Protein AF-T4VGP4-F1 (afdb_monomer_lite)

pLDDT: mean 70.83, std 12.94, range [37.25, 87.12]

Organism: NCBI:txid1233171

Sequence (87 aa):
MLFEDSSENKELIKYVVNFFKKPLYVNMAISSILCFESSCFLILKLVHKETDDILFSAFYTTLFLIYTTWTWSSFAYEIKEKRHRLY

Foldseek 3Di:
DDDDCPVVVVVVVVVVVVVVVVCLVVCLVVLVVVLVVLVVVLVVCVVVVVPPCNVVSVVVSVVSVVVNVVSVVVVVVVVVVVVVVVD

Radius of gyration: 20.45 Å; chains: 1; bounding box: 68×16×49 Å

Secondary structure (DSSP, 8-state):
----SHHHHHHHHHHHHHHHHHHHHHHHHHHHHHHHHHHHHHHHHHHTT--TTHHHHHHHHHHHHHHHHHHHHHHHHHHHHHHHT--

Structure (mmCIF, N/CA/C/O backbone):
data_AF-T4VGP4-F1
#
_entry.id   AF-T4VGP4-F1
#
loop_
_atom_site.group_PDB
_atom_site.id
_atom_site.type_symbol
_atom_site.label_atom_id
_atom_site.label_alt_id
_atom_site.label_comp_id
_atom_site.label_asym_id
_atom_site.label_entity_id
_atom_site.label_seq_id
_atom_site.pdbx_PDB_ins_code
_atom_site.Cartn_x
_atom_site.Cartn_y
_atom_site.Cartn_z
_atom_site.occupancy
_atom_site.B_iso_or_equiv
_atom_site.auth_seq_id
_atom_site.auth_comp_id
_atom_site.auth_asym_id
_atom_site.auth_atom_id
_atom_site.pdbx_PDB_model_num
ATOM 1 N N . MET A 1 1 ? 48.307 -1.935 -14.563 1.00 42.88 1 MET A N 1
ATOM 2 C CA . MET A 1 1 ? 46.966 -1.920 -13.946 1.00 42.88 1 MET A CA 1
ATOM 3 C C . MET A 1 1 ? 46.079 -1.046 -14.810 1.00 42.88 1 MET A C 1
ATOM 5 O O . MET A 1 1 ? 45.931 0.142 -14.564 1.00 42.88 1 MET A O 1
ATOM 9 N N . LEU A 1 2 ? 45.644 -1.629 -15.924 1.00 37.25 2 LEU A N 1
ATOM 10 C CA . LEU A 1 2 ? 44.739 -1.035 -16.901 1.00 37.25 2 LEU A CA 1
ATOM 11 C C . LEU A 1 2 ? 43.351 -1.602 -16.599 1.00 37.25 2 LEU A C 1
ATOM 13 O O . LEU A 1 2 ? 43.231 -2.813 -16.490 1.00 37.25 2 LEU A O 1
ATOM 17 N N . PHE A 1 3 ? 42.365 -0.718 -16.462 1.00 49.03 3 PHE A N 1
ATOM 18 C CA . PHE A 1 3 ? 40.950 -0.941 -16.778 1.00 49.03 3 PHE A CA 1
ATOM 19 C C . PHE A 1 3 ? 40.425 -2.388 -16.671 1.00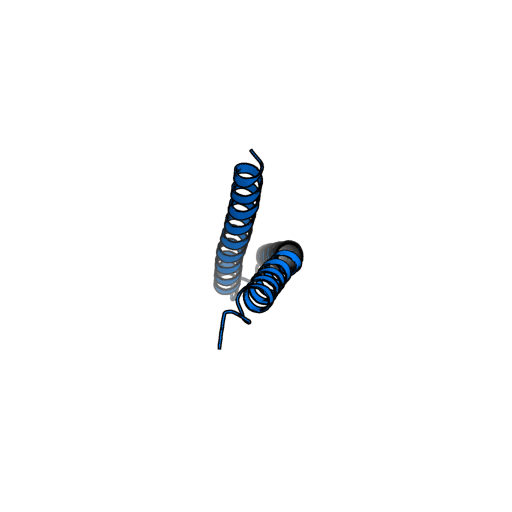 49.03 3 PHE A C 1
ATOM 21 O O . PHE A 1 3 ? 40.225 -3.025 -17.701 1.00 49.03 3 PHE A O 1
ATOM 28 N N . GLU A 1 4 ? 40.114 -2.875 -15.466 1.00 42.41 4 GLU A N 1
ATOM 29 C CA . GLU A 1 4 ? 39.413 -4.169 -15.311 1.00 42.41 4 GLU A CA 1
ATOM 30 C C . GLU A 1 4 ? 38.027 -4.081 -14.645 1.00 42.41 4 GLU A C 1
ATOM 32 O O . GLU A 1 4 ? 37.210 -4.964 -14.857 1.00 42.41 4 GLU A O 1
ATOM 37 N N . ASP A 1 5 ? 37.649 -2.958 -14.020 1.00 49.84 5 ASP A N 1
ATOM 38 C CA . ASP A 1 5 ? 36.380 -2.887 -13.263 1.00 49.84 5 ASP A CA 1
ATOM 39 C C . ASP A 1 5 ? 35.253 -2.071 -13.921 1.00 49.84 5 ASP A C 1
ATOM 41 O O . ASP A 1 5 ? 34.304 -1.654 -13.260 1.00 49.84 5 ASP A O 1
ATOM 45 N N . SER A 1 6 ? 35.297 -1.792 -15.230 1.00 54.56 6 SER A N 1
ATOM 46 C CA . SER A 1 6 ? 34.195 -1.035 -15.869 1.00 54.56 6 SER A CA 1
ATOM 47 C C . SER A 1 6 ? 33.010 -1.911 -16.305 1.00 54.56 6 SER A C 1
ATOM 49 O O . SER A 1 6 ? 31.883 -1.415 -16.400 1.00 54.56 6 SER A O 1
ATOM 51 N N . SER A 1 7 ? 33.246 -3.204 -16.563 1.00 54.31 7 SER A N 1
ATOM 52 C CA . SER A 1 7 ? 32.220 -4.174 -16.973 1.00 54.31 7 SER A CA 1
ATOM 53 C C . SER A 1 7 ? 31.504 -4.797 -15.778 1.00 54.31 7 SER A C 1
ATOM 55 O O . SER A 1 7 ? 30.274 -4.783 -15.761 1.00 54.31 7 SER A O 1
ATOM 57 N N . GLU A 1 8 ? 32.239 -5.251 -14.757 1.00 53.75 8 GLU A N 1
ATOM 58 C CA . GLU A 1 8 ? 31.650 -5.819 -13.532 1.00 53.75 8 GLU A CA 1
ATOM 59 C C . GLU A 1 8 ? 30.781 -4.794 -12.803 1.00 53.75 8 GLU A C 1
ATOM 61 O O . GLU A 1 8 ? 29.647 -5.076 -12.420 1.00 53.75 8 GLU A O 1
ATOM 66 N N . ASN A 1 9 ? 31.253 -3.551 -12.706 1.00 55.44 9 ASN A N 1
ATOM 67 C CA . ASN A 1 9 ? 30.525 -2.486 -12.027 1.00 55.44 9 ASN A CA 1
ATOM 68 C C . ASN A 1 9 ? 29.248 -2.079 -12.798 1.00 55.44 9 ASN A C 1
ATOM 70 O O . ASN A 1 9 ? 28.220 -1.756 -12.202 1.00 55.44 9 ASN A O 1
ATOM 74 N N . LYS A 1 10 ? 29.255 -2.176 -14.138 1.00 57.66 10 LYS A N 1
ATOM 75 C CA . LYS A 1 10 ? 28.046 -2.013 -14.967 1.00 57.66 10 LYS A CA 1
ATOM 76 C C . LYS A 1 10 ? 27.049 -3.150 -14.764 1.00 57.66 10 LYS A C 1
ATOM 78 O O . LYS A 1 10 ? 25.848 -2.879 -14.744 1.00 57.66 10 LYS A O 1
ATOM 83 N N . GLU A 1 11 ? 27.507 -4.392 -14.624 1.00 60.09 11 GLU A N 1
ATOM 84 C CA . GLU A 1 11 ? 26.630 -5.530 -14.333 1.00 60.09 11 GLU A CA 1
ATOM 85 C C . GLU A 1 11 ? 26.028 -5.447 -12.934 1.00 60.09 11 GLU A C 1
ATOM 87 O O . GLU A 1 11 ? 24.824 -5.648 -12.797 1.00 60.09 11 GLU A O 1
ATOM 92 N N . LEU A 1 12 ? 26.806 -5.046 -11.927 1.00 55.34 12 LEU A N 1
ATOM 93 C CA . LEU A 1 12 ? 26.330 -4.824 -10.560 1.00 55.34 12 LEU A CA 1
ATOM 94 C C . LEU A 1 12 ? 25.276 -3.715 -10.501 1.00 55.34 12 LEU A C 1
ATOM 96 O O . LEU A 1 12 ? 24.201 -3.917 -9.940 1.00 55.34 12 LEU A O 1
ATOM 100 N N . ILE A 1 13 ? 25.509 -2.580 -11.169 1.00 59.12 13 ILE A N 1
ATOM 101 C CA . ILE A 1 13 ? 24.512 -1.504 -11.290 1.00 59.12 13 ILE A CA 1
ATOM 102 C C . ILE A 1 13 ? 23.261 -2.005 -12.019 1.00 59.12 13 ILE A C 1
ATOM 104 O O . ILE A 1 13 ? 22.141 -1.724 -11.597 1.00 59.12 13 ILE A O 1
ATOM 108 N N . LYS A 1 14 ? 23.414 -2.781 -13.096 1.00 59.28 14 LYS A N 1
ATOM 109 C CA . LYS A 1 14 ? 22.285 -3.334 -13.857 1.00 59.28 14 LYS A CA 1
ATOM 110 C C . LYS A 1 14 ? 21.506 -4.367 -13.042 1.00 59.28 14 LYS A C 1
ATOM 112 O O . LYS A 1 14 ? 20.281 -4.398 -13.146 1.00 59.28 14 LYS A O 1
ATOM 117 N N . TYR A 1 15 ? 22.187 -5.156 -12.212 1.00 56.12 15 TYR A N 1
ATOM 118 C CA . TYR A 1 15 ? 21.597 -6.124 -11.295 1.00 56.12 15 TYR A CA 1
ATOM 119 C C . TYR A 1 15 ? 20.840 -5.417 -10.177 1.00 56.12 15 TYR A C 1
ATOM 121 O O . TYR A 1 15 ? 19.673 -5.721 -9.981 1.00 56.12 15 TYR A O 1
ATOM 129 N N . VAL A 1 16 ? 21.432 -4.409 -9.531 1.00 56.28 16 VAL A N 1
ATOM 130 C CA . VAL A 1 16 ? 20.769 -3.574 -8.516 1.00 56.28 16 VAL A CA 1
ATOM 131 C C . VAL A 1 16 ? 19.552 -2.866 -9.115 1.00 56.28 16 VAL A C 1
ATOM 133 O O . VAL A 1 16 ? 18.459 -2.957 -8.569 1.00 56.28 16 VAL A O 1
ATOM 136 N N . VAL A 1 17 ? 19.673 -2.252 -10.294 1.00 57.47 17 VAL A N 1
ATOM 137 C CA . VAL A 1 17 ? 18.549 -1.596 -10.987 1.00 57.47 17 VAL A CA 1
ATOM 138 C C . VAL A 1 17 ? 17.450 -2.595 -11.376 1.00 57.47 17 VAL A C 1
ATOM 140 O O . VAL A 1 17 ? 16.267 -2.291 -11.227 1.00 57.47 17 VAL A O 1
ATOM 143 N N . ASN A 1 18 ? 17.787 -3.801 -11.847 1.00 54.12 18 ASN A N 1
ATOM 144 C CA . ASN A 1 18 ? 16.788 -4.848 -12.108 1.00 54.12 18 ASN A CA 1
ATOM 145 C C . ASN A 1 18 ? 16.181 -5.419 -10.820 1.00 54.12 18 ASN A C 1
ATOM 147 O O . ASN A 1 18 ? 14.997 -5.765 -10.803 1.00 54.12 18 ASN A O 1
ATOM 151 N N . PHE A 1 19 ? 16.971 -5.492 -9.753 1.00 54.50 19 PHE A N 1
ATOM 152 C CA . PHE A 1 19 ? 16.551 -5.901 -8.422 1.00 54.50 19 PHE A CA 1
A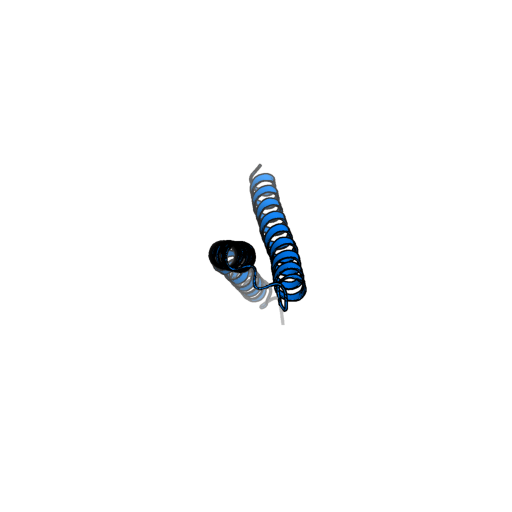TOM 153 C C . PHE A 1 19 ? 15.679 -4.844 -7.754 1.00 54.50 19 PHE A C 1
ATOM 155 O O . PHE A 1 19 ? 14.890 -5.216 -6.911 1.00 54.50 19 PHE A O 1
ATOM 162 N N . PHE A 1 20 ? 15.734 -3.570 -8.153 1.00 52.25 20 PHE A N 1
ATOM 163 C CA . PHE A 1 20 ? 14.744 -2.554 -7.773 1.00 52.25 20 PHE A CA 1
ATOM 164 C C . PHE A 1 20 ? 13.494 -2.595 -8.668 1.00 52.25 20 PHE A C 1
ATOM 166 O O . PHE A 1 20 ? 12.382 -2.403 -8.185 1.00 52.25 20 PHE A O 1
ATOM 173 N N . LYS A 1 21 ? 13.623 -2.944 -9.956 1.00 55.34 21 LYS A N 1
ATOM 174 C CA . LYS A 1 21 ? 12.476 -3.053 -10.882 1.00 55.34 21 LYS A CA 1
ATOM 175 C C . LYS A 1 21 ? 11.545 -4.237 -10.609 1.00 55.34 21 LYS A C 1
ATOM 177 O O . LYS A 1 21 ? 10.336 -4.101 -10.777 1.00 55.34 21 LYS A O 1
ATOM 182 N N . LYS A 1 22 ? 12.078 -5.404 -10.232 1.00 55.38 22 LYS A N 1
ATOM 183 C CA . LYS A 1 22 ? 11.274 -6.596 -9.893 1.00 55.38 22 LYS A CA 1
ATOM 184 C C . LYS A 1 22 ? 10.376 -6.417 -8.654 1.00 55.38 22 LYS A C 1
ATOM 186 O O . LYS A 1 22 ? 9.204 -6.776 -8.745 1.00 55.38 22 LYS A O 1
ATOM 191 N N . PRO A 1 23 ? 10.844 -5.845 -7.532 1.00 62.22 23 PRO A N 1
ATOM 192 C CA . PRO A 1 23 ? 10.006 -5.581 -6.377 1.00 62.22 23 PRO A CA 1
ATOM 193 C C . PRO A 1 23 ? 9.076 -4.388 -6.581 1.00 62.22 23 PRO A C 1
ATOM 195 O O . PRO A 1 23 ? 8.165 -4.264 -5.783 1.00 62.22 23 PRO A O 1
ATOM 198 N N . LEU A 1 24 ? 9.207 -3.550 -7.624 1.00 64.19 24 LEU A N 1
ATOM 199 C CA . LEU A 1 24 ? 8.261 -2.442 -7.847 1.00 64.19 24 LEU A CA 1
ATOM 200 C C . LEU A 1 24 ? 6.824 -2.938 -8.084 1.00 64.19 24 LEU A C 1
ATOM 202 O O . LEU A 1 24 ? 5.892 -2.430 -7.470 1.00 64.19 24 LEU A O 1
ATOM 206 N N . TYR A 1 25 ? 6.641 -3.962 -8.925 1.00 67.06 25 TYR A N 1
ATOM 207 C CA . TYR A 1 25 ? 5.318 -4.555 -9.177 1.00 67.06 25 TYR A CA 1
ATOM 208 C C . TYR A 1 25 ? 4.764 -5.273 -7.944 1.00 67.06 25 TYR A C 1
ATOM 210 O O . TYR A 1 25 ? 3.570 -5.206 -7.661 1.00 67.06 25 TYR A O 1
ATOM 218 N N . VAL A 1 26 ? 5.643 -5.931 -7.187 1.00 72.31 26 VAL A N 1
ATOM 219 C CA . VAL A 1 26 ? 5.278 -6.600 -5.935 1.00 72.31 26 VAL A CA 1
ATOM 220 C C . VAL A 1 26 ? 4.894 -5.565 -4.872 1.00 72.31 26 VAL A C 1
ATOM 222 O O . VAL A 1 26 ? 3.857 -5.712 -4.236 1.00 72.31 26 VAL A O 1
ATOM 225 N N . ASN A 1 27 ? 5.639 -4.463 -4.753 1.00 71.44 27 ASN A N 1
ATOM 226 C CA . ASN A 1 27 ? 5.300 -3.331 -3.890 1.00 71.44 27 ASN A CA 1
ATOM 227 C C . ASN A 1 27 ? 3.981 -2.682 -4.298 1.00 71.44 27 ASN A C 1
ATOM 229 O O . ASN A 1 27 ? 3.210 -2.282 -3.432 1.00 71.44 27 ASN A O 1
ATOM 233 N N . MET A 1 28 ? 3.688 -2.580 -5.594 1.00 74.38 28 MET A N 1
ATOM 234 C CA . MET A 1 28 ? 2.390 -2.091 -6.059 1.00 74.38 28 MET A CA 1
ATOM 235 C C . MET A 1 28 ? 1.248 -3.006 -5.637 1.00 74.38 28 MET A C 1
ATOM 237 O O . MET A 1 28 ? 0.249 -2.522 -5.110 1.00 74.38 28 MET A O 1
ATOM 241 N N . ALA A 1 29 ? 1.395 -4.316 -5.834 1.00 78.69 29 ALA A N 1
ATOM 242 C CA . ALA A 1 29 ? 0.381 -5.279 -5.426 1.00 78.69 29 ALA A CA 1
ATOM 243 C C . ALA A 1 29 ? 0.162 -5.238 -3.904 1.00 78.69 29 ALA A C 1
ATOM 245 O O . ALA A 1 29 ? -0.970 -5.092 -3.452 1.00 78.69 29 ALA A O 1
ATOM 246 N N . ILE A 1 30 ? 1.245 -5.268 -3.121 1.00 80.38 30 ILE A N 1
ATOM 247 C CA . ILE A 1 30 ? 1.195 -5.218 -1.653 1.00 80.38 30 ILE A CA 1
ATOM 248 C C . ILE A 1 30 ? 0.585 -3.898 -1.166 1.00 80.38 30 ILE A C 1
ATOM 250 O O . ILE A 1 30 ? -0.328 -3.916 -0.346 1.00 80.38 30 ILE A O 1
ATOM 254 N N . SER A 1 31 ? 1.031 -2.752 -1.690 1.00 79.12 31 SER A N 1
ATOM 255 C CA . SER A 1 31 ? 0.494 -1.443 -1.286 1.00 79.12 31 SER A CA 1
ATOM 256 C C . SER A 1 31 ? -0.988 -1.287 -1.634 1.00 79.12 31 SER A C 1
ATOM 258 O O . SER A 1 31 ? -1.737 -0.708 -0.854 1.00 79.12 31 SER A O 1
ATOM 260 N N . SER A 1 32 ? -1.441 -1.870 -2.745 1.00 80.56 32 SER A N 1
ATOM 261 C CA . SER A 1 32 ? -2.860 -1.869 -3.125 1.00 80.56 32 SER A CA 1
ATOM 262 C C . SER A 1 32 ? -3.709 -2.731 -2.191 1.00 80.56 32 SER A C 1
ATOM 264 O O . SER A 1 32 ? -4.784 -2.299 -1.779 1.00 80.56 32 SER A O 1
ATOM 266 N N . ILE A 1 33 ? -3.218 -3.921 -1.822 1.00 83.44 33 ILE A N 1
ATOM 267 C CA . ILE A 1 33 ? -3.894 -4.818 -0.871 1.00 83.44 33 ILE A CA 1
ATOM 268 C C . ILE A 1 33 ? -4.021 -4.138 0.496 1.00 83.44 33 ILE A C 1
ATOM 270 O O . ILE A 1 33 ? -5.118 -4.068 1.043 1.00 83.44 33 ILE A O 1
ATOM 274 N N . LEU A 1 34 ? -2.92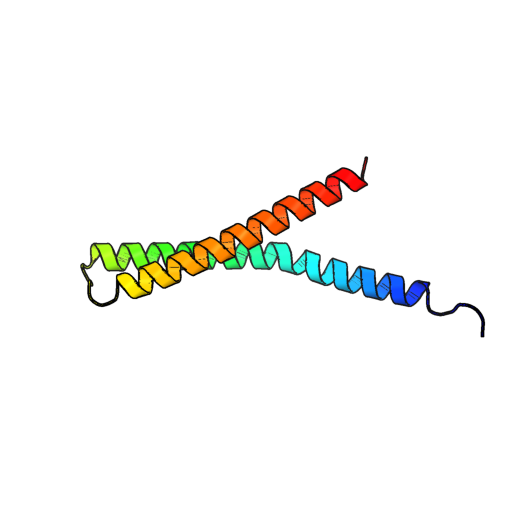8 -3.564 1.004 1.00 80.69 34 LEU A N 1
ATOM 275 C CA . LEU A 1 34 ? -2.913 -2.881 2.300 1.00 80.69 34 LEU A CA 1
ATOM 276 C C . LEU A 1 34 ? -3.793 -1.620 2.306 1.00 80.69 34 LEU A C 1
ATOM 278 O O . LEU A 1 34 ? -4.478 -1.341 3.288 1.00 80.69 34 LEU A O 1
ATOM 282 N N . CYS A 1 35 ? -3.834 -0.874 1.197 1.00 80.94 35 CYS A N 1
ATOM 283 C CA . CYS A 1 35 ? -4.725 0.279 1.059 1.00 80.94 35 CYS A CA 1
ATOM 284 C C . CYS A 1 35 ? -6.206 -0.136 1.091 1.00 80.94 35 CYS A C 1
ATOM 286 O O . CYS A 1 35 ? -7.030 0.554 1.700 1.00 80.94 35 CYS A O 1
ATOM 288 N N . PHE A 1 36 ? -6.551 -1.261 0.458 1.00 82.94 36 PHE A N 1
ATOM 289 C CA . PHE A 1 36 ? -7.908 -1.806 0.484 1.00 82.94 36 PHE A CA 1
ATOM 290 C C . PHE A 1 36 ? -8.292 -2.285 1.889 1.00 82.94 36 PHE A C 1
ATOM 292 O O . PHE A 1 36 ? -9.352 -1.918 2.391 1.00 82.94 36 PHE A O 1
ATOM 299 N N . GLU A 1 37 ? -7.401 -3.022 2.556 1.00 82.00 37 GLU A N 1
ATOM 300 C CA . GLU A 1 37 ? -7.594 -3.507 3.926 1.00 82.00 37 GLU A CA 1
ATOM 301 C C . GLU A 1 37 ? -7.825 -2.354 4.914 1.00 82.00 37 GLU A C 1
ATOM 303 O O . GLU A 1 37 ? -8.827 -2.345 5.632 1.00 82.00 37 GLU A O 1
ATOM 308 N N . SER A 1 38 ? -6.967 -1.328 4.882 1.00 79.94 38 SER A N 1
ATOM 309 C CA . SER A 1 38 ? -7.101 -0.142 5.738 1.00 79.94 38 SER A CA 1
ATOM 310 C C . SER A 1 38 ? -8.422 0.597 5.499 1.00 79.94 38 SER A C 1
ATOM 312 O O . SER A 1 38 ? -9.063 1.053 6.447 1.00 79.94 38 SER A O 1
ATOM 314 N N . SER A 1 39 ? -8.858 0.692 4.240 1.00 81.38 39 SER A N 1
ATOM 315 C CA . SER A 1 39 ? -10.120 1.349 3.880 1.00 81.38 39 SER A CA 1
ATOM 316 C C . SER A 1 39 ? -11.335 0.546 4.358 1.00 81.38 39 SER A C 1
ATOM 318 O O . SER A 1 39 ? -12.264 1.114 4.932 1.00 81.38 39 SER A O 1
ATOM 320 N N . CYS A 1 40 ? -11.323 -0.779 4.183 1.00 82.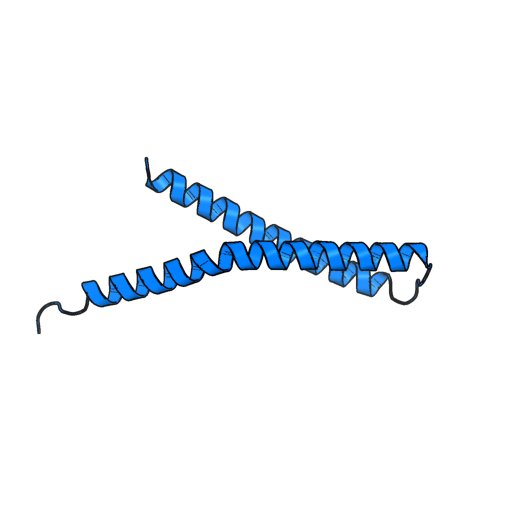38 40 CYS A N 1
ATOM 321 C CA . CYS A 1 40 ? -12.375 -1.667 4.681 1.00 82.38 40 CYS A CA 1
ATOM 322 C C . CYS A 1 40 ? -12.479 -1.636 6.208 1.00 82.38 40 CYS A C 1
ATOM 324 O O . CYS A 1 40 ? -13.587 -1.584 6.741 1.00 82.38 40 CYS A O 1
ATOM 326 N N . PHE A 1 41 ? -11.344 -1.618 6.910 1.00 82.75 41 PHE A N 1
ATOM 327 C CA . PHE A 1 41 ? -11.309 -1.523 8.368 1.00 82.75 41 PHE A CA 1
ATOM 328 C C . PHE A 1 41 ? -11.931 -0.213 8.873 1.00 82.75 41 PHE A C 1
ATOM 330 O O . PHE A 1 41 ? -12.745 -0.226 9.798 1.00 82.75 41 PHE A O 1
ATOM 337 N N . LEU A 1 42 ? -11.631 0.910 8.209 1.00 81.31 42 LEU A N 1
ATOM 338 C CA . LEU A 1 42 ? -12.241 2.205 8.517 1.00 81.31 42 LEU A CA 1
ATOM 339 C C . LEU A 1 42 ? -13.769 2.181 8.326 1.00 81.31 42 LEU A C 1
ATOM 341 O O . LEU A 1 42 ? -14.509 2.664 9.184 1.00 81.31 42 LEU A O 1
ATOM 345 N N . ILE A 1 43 ? -14.246 1.596 7.221 1.00 81.88 43 ILE A N 1
ATOM 346 C CA . ILE A 1 43 ? -15.681 1.469 6.922 1.00 81.88 43 ILE A CA 1
ATOM 347 C C . ILE A 1 43 ? -16.377 0.589 7.968 1.00 81.88 43 ILE A C 1
ATOM 349 O O . ILE A 1 43 ? -17.450 0.948 8.447 1.00 81.88 43 ILE A O 1
ATOM 353 N N . LEU A 1 44 ? -15.769 -0.533 8.364 1.00 81.81 44 LEU A N 1
ATOM 354 C CA . LEU A 1 44 ? -16.329 -1.426 9.383 1.00 81.81 44 LEU A CA 1
ATOM 355 C C . LEU A 1 44 ? -16.476 -0.734 10.742 1.00 81.81 44 LEU A C 1
ATOM 357 O O . LEU A 1 44 ? -17.531 -0.876 11.366 1.00 81.81 44 LEU A O 1
ATOM 361 N N . LYS A 1 45 ? -15.475 0.054 11.159 1.00 81.94 45 LYS A N 1
ATOM 362 C CA . LYS A 1 45 ? -15.542 0.864 12.387 1.00 81.94 45 LYS A CA 1
ATOM 363 C C . LYS A 1 45 ? -16.638 1.928 12.325 1.00 81.94 45 LYS A C 1
ATOM 365 O O . LYS A 1 45 ? -17.381 2.103 13.289 1.00 81.94 45 LYS A O 1
ATOM 370 N N . LEU A 1 46 ? -16.795 2.588 11.174 1.00 80.44 46 LEU A N 1
ATOM 371 C CA . LEU A 1 46 ? -17.887 3.537 10.927 1.00 80.44 46 LEU A CA 1
ATOM 372 C C . LEU A 1 46 ? -19.270 2.871 11.018 1.00 80.44 46 LEU A C 1
ATOM 374 O O . LEU A 1 46 ? -20.177 3.436 11.627 1.00 80.44 46 LEU A O 1
ATOM 378 N N . VAL A 1 47 ? -19.431 1.668 10.457 1.00 83.19 47 VAL A N 1
ATOM 379 C CA . VAL A 1 47 ? -20.695 0.907 10.496 1.00 83.19 47 VAL A CA 1
ATOM 380 C C . VAL A 1 47 ? -21.030 0.436 11.915 1.00 83.19 47 VAL A C 1
ATOM 382 O O . VAL A 1 47 ? -22.187 0.527 12.324 1.00 83.19 47 VAL A O 1
ATOM 385 N N . HIS A 1 48 ? -20.034 -0.012 12.684 1.00 82.12 48 HIS A N 1
ATOM 386 C CA . HIS A 1 48 ? -20.224 -0.468 14.067 1.00 82.12 48 HIS A CA 1
ATOM 387 C C . HIS A 1 48 ? -20.333 0.676 15.090 1.00 82.12 48 HIS A C 1
ATOM 389 O O . HIS A 1 48 ? -20.573 0.410 16.264 1.00 82.12 48 HIS A O 1
ATOM 395 N N . LYS A 1 49 ? -20.215 1.944 14.659 1.00 75.12 49 LYS A N 1
ATOM 396 C CA . LYS A 1 49 ? -20.209 3.137 15.529 1.00 75.12 49 LYS A CA 1
ATOM 397 C C . LYS A 1 49 ? -19.162 3.069 16.652 1.00 75.12 49 LYS A C 1
ATOM 399 O O . LYS A 1 49 ? -19.346 3.680 17.701 1.00 75.12 49 LYS A O 1
ATOM 404 N N . GLU A 1 50 ? -18.054 2.368 16.426 1.00 71.38 50 GLU A N 1
ATOM 405 C CA . GLU A 1 50 ? -16.918 2.346 17.352 1.00 71.38 50 GLU A CA 1
ATOM 406 C C . GLU A 1 50 ? -16.132 3.652 17.206 1.00 71.38 50 GLU A C 1
ATOM 408 O O . GLU A 1 50 ? -15.174 3.747 16.442 1.00 71.38 50 GLU A O 1
ATOM 413 N N . THR A 1 51 ? -16.582 4.703 17.890 1.00 68.62 51 THR A N 1
ATOM 414 C CA . THR A 1 51 ? -16.032 6.059 17.747 1.00 68.62 51 THR A CA 1
ATOM 415 C C . THR A 1 51 ? -14.690 6.273 18.427 1.00 68.62 51 THR A C 1
ATOM 417 O O . THR A 1 51 ? -13.958 7.176 18.021 1.00 68.62 51 THR A O 1
ATOM 420 N N . ASP A 1 52 ? -14.345 5.438 19.404 1.00 72.75 52 ASP A N 1
ATOM 421 C CA . ASP A 1 52 ? -13.204 5.673 20.294 1.00 72.75 52 ASP A CA 1
ATOM 422 C C . ASP A 1 52 ? -11.856 5.613 19.551 1.00 72.75 52 ASP A C 1
ATOM 424 O O . ASP A 1 52 ? -10.941 6.371 19.862 1.00 72.75 52 ASP A O 1
ATOM 428 N N . ASP A 1 53 ? -11.781 4.828 18.468 1.00 74.44 53 ASP A N 1
ATOM 429 C CA . ASP A 1 53 ? -10.561 4.630 17.673 1.00 74.44 53 ASP A CA 1
ATOM 430 C C . ASP A 1 53 ? -10.672 5.101 16.209 1.00 74.44 53 ASP A C 1
ATOM 432 O O . ASP A 1 53 ? -9.759 4.871 15.404 1.00 74.44 53 ASP A O 1
ATOM 436 N N . I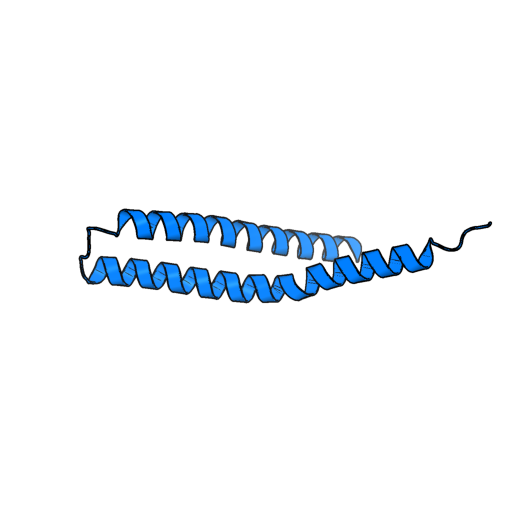LE A 1 54 ? -11.780 5.742 15.815 1.00 81.62 54 ILE A N 1
ATOM 437 C CA . ILE A 1 54 ? -11.998 6.172 14.418 1.00 81.62 54 ILE A CA 1
ATOM 438 C C . ILE A 1 54 ? -10.944 7.186 13.977 1.00 81.62 54 ILE A C 1
ATOM 440 O O . ILE A 1 54 ? -10.436 7.094 12.862 1.00 81.62 54 ILE A O 1
ATOM 444 N N . LEU A 1 55 ? -10.580 8.126 14.851 1.00 79.12 55 LEU A N 1
ATOM 445 C CA . LEU A 1 55 ? -9.595 9.170 14.556 1.00 79.12 55 LEU A CA 1
ATOM 446 C C . LEU A 1 55 ? -8.204 8.576 14.290 1.00 79.12 55 LEU A C 1
ATOM 448 O O . LEU A 1 55 ? -7.539 8.959 13.328 1.00 79.12 55 LEU A O 1
ATOM 452 N N . PHE A 1 56 ? -7.803 7.583 15.088 1.00 79.06 56 PHE A N 1
ATOM 453 C CA . PHE A 1 56 ? -6.545 6.861 14.900 1.00 79.06 56 PHE A CA 1
ATOM 454 C C . PHE A 1 56 ? -6.557 6.031 13.610 1.00 79.06 56 PHE A C 1
ATOM 456 O O . PHE A 1 56 ? -5.621 6.092 12.812 1.00 79.06 56 PHE A O 1
ATOM 463 N N . SER A 1 57 ? -7.654 5.315 13.353 1.00 80.50 57 SER A N 1
ATOM 464 C CA . SER A 1 57 ? -7.831 4.529 12.128 1.00 80.50 57 SER A CA 1
ATOM 465 C C . SER A 1 57 ? -7.842 5.407 10.870 1.00 80.50 57 SER A C 1
ATOM 467 O O . SER A 1 57 ? -7.271 5.031 9.844 1.00 80.50 57 SER A O 1
ATOM 469 N N . ALA A 1 58 ? -8.461 6.589 10.935 1.00 82.31 58 ALA A N 1
ATOM 470 C CA . ALA A 1 58 ? -8.497 7.556 9.841 1.00 82.31 58 ALA A CA 1
ATOM 471 C C . ALA A 1 58 ? -7.109 8.139 9.564 1.00 82.31 58 ALA A C 1
ATOM 473 O O . ALA A 1 58 ? -6.698 8.234 8.405 1.00 82.31 58 ALA A O 1
ATOM 474 N N . PHE A 1 59 ? -6.357 8.470 10.617 1.00 83.56 59 PHE A N 1
ATOM 475 C CA . PHE A 1 59 ? -4.980 8.940 10.495 1.00 83.56 59 PHE A CA 1
ATOM 476 C C . PHE A 1 59 ? -4.078 7.881 9.846 1.00 83.56 59 PHE A C 1
ATOM 478 O O . PHE A 1 59 ? -3.374 8.180 8.879 1.00 83.56 59 PHE A O 1
ATOM 485 N N . TYR A 1 60 ? -4.169 6.628 10.302 1.00 80.19 60 TYR A N 1
ATOM 486 C CA . TYR A 1 60 ? -3.422 5.509 9.724 1.00 80.19 60 TYR A CA 1
ATOM 487 C C . TYR A 1 60 ? -3.764 5.291 8.242 1.00 80.19 60 TYR A C 1
ATOM 489 O O . TYR A 1 60 ? -2.869 5.222 7.400 1.00 80.19 60 TYR A O 1
ATOM 497 N N . THR A 1 61 ? -5.059 5.289 7.906 1.00 83.44 61 THR A N 1
ATOM 498 C CA . THR A 1 61 ? -5.536 5.147 6.519 1.00 83.44 61 THR A CA 1
ATOM 499 C C . THR A 1 61 ? -5.040 6.290 5.630 1.00 83.44 61 THR A C 1
ATOM 501 O O . THR A 1 61 ? -4.647 6.064 4.487 1.00 83.44 61 THR A O 1
ATOM 504 N N . THR A 1 62 ? -4.991 7.515 6.158 1.00 84.94 62 THR A N 1
ATOM 505 C CA . THR A 1 62 ? -4.496 8.693 5.428 1.00 84.94 62 THR A CA 1
ATOM 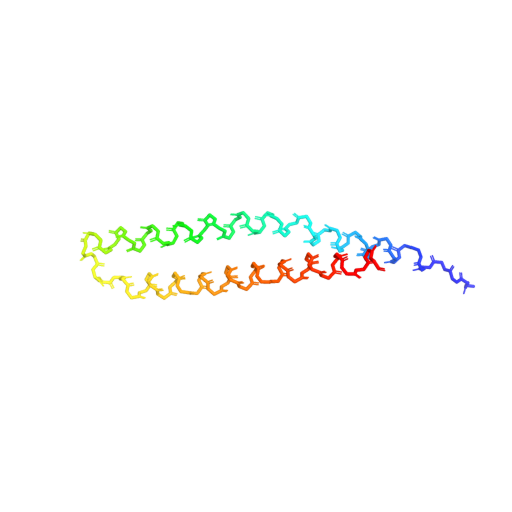506 C C . THR A 1 62 ? -3.003 8.582 5.122 1.00 84.94 62 THR A C 1
ATOM 508 O O . THR A 1 62 ? -2.592 8.810 3.984 1.00 84.94 62 THR A O 1
ATOM 511 N N . LEU A 1 63 ? -2.184 8.184 6.101 1.00 84.75 63 LEU A N 1
ATOM 512 C CA . LEU A 1 63 ? -0.754 7.947 5.878 1.00 84.75 63 LEU A CA 1
ATOM 513 C C . LEU A 1 63 ? -0.522 6.848 4.834 1.00 84.75 63 LEU A C 1
ATOM 515 O O . LEU A 1 63 ? 0.333 6.998 3.957 1.00 84.75 63 LEU A O 1
ATOM 519 N N . PHE A 1 64 ? -1.325 5.783 4.881 1.00 81.75 64 PHE A N 1
ATOM 520 C CA . PHE A 1 64 ? -1.266 4.708 3.896 1.00 81.75 64 PHE A CA 1
ATOM 521 C C . PHE A 1 64 ? -1.635 5.188 2.491 1.00 81.75 64 PHE A C 1
ATOM 523 O O . PHE A 1 64 ? -0.924 4.886 1.533 1.00 81.75 64 PHE A O 1
ATOM 530 N N . LEU A 1 65 ? -2.691 5.990 2.348 1.00 83.75 65 LEU A N 1
ATOM 531 C CA . LEU A 1 65 ? -3.079 6.593 1.069 1.00 83.75 65 LEU A CA 1
ATOM 532 C C . LEU A 1 65 ? -1.963 7.460 0.475 1.00 83.75 65 LEU A C 1
ATOM 534 O O . LEU A 1 65 ? -1.684 7.357 -0.722 1.00 83.75 65 LEU A O 1
ATOM 538 N N . ILE A 1 66 ? -1.287 8.267 1.298 1.00 87.12 66 ILE A N 1
ATOM 539 C CA . ILE A 1 66 ? -0.153 9.094 0.859 1.00 87.12 66 ILE A CA 1
ATOM 540 C C . ILE A 1 66 ? 0.992 8.207 0.357 1.00 87.12 66 ILE A C 1
ATOM 542 O O . ILE A 1 66 ? 1.486 8.411 -0.755 1.00 87.12 66 ILE A O 1
ATOM 546 N N . TYR A 1 67 ? 1.379 7.191 1.134 1.00 82.38 67 TYR A N 1
ATOM 547 C CA . TYR A 1 67 ? 2.436 6.248 0.755 1.00 82.38 67 TYR A CA 1
ATOM 548 C C . TYR A 1 67 ? 2.115 5.515 -0.555 1.00 82.38 67 TYR A C 1
ATOM 550 O O . TYR A 1 67 ? 2.960 5.409 -1.451 1.00 82.38 67 TYR A O 1
ATOM 558 N N . THR A 1 68 ? 0.874 5.050 -0.695 1.00 82.69 68 THR A N 1
ATOM 559 C CA . THR A 1 68 ? 0.412 4.318 -1.877 1.00 82.69 68 THR A CA 1
ATOM 560 C C . THR A 1 68 ? 0.416 5.239 -3.098 1.00 82.69 68 THR A C 1
ATOM 562 O O . THR A 1 68 ? 0.997 4.902 -4.125 1.00 82.69 68 THR A O 1
ATOM 565 N N . THR A 1 69 ? -0.111 6.459 -2.969 1.00 85.06 69 THR A N 1
ATOM 566 C CA . THR A 1 69 ? -0.119 7.466 -4.046 1.00 85.06 69 THR A CA 1
ATOM 567 C C . THR A 1 69 ? 1.293 7.817 -4.513 1.00 85.06 69 THR A C 1
ATOM 569 O O . THR A 1 69 ? 1.552 7.899 -5.717 1.00 85.06 69 THR A O 1
ATOM 572 N N . TRP A 1 70 ? 2.230 7.988 -3.578 1.00 82.19 70 TRP A N 1
ATOM 573 C CA . TRP A 1 70 ? 3.630 8.251 -3.904 1.00 82.19 70 TRP A CA 1
ATOM 574 C C . TRP A 1 70 ? 4.278 7.069 -4.635 1.00 82.19 70 TRP A C 1
ATOM 576 O O . TRP A 1 70 ? 4.904 7.258 -5.680 1.00 82.19 70 TRP A O 1
ATOM 586 N N . THR A 1 71 ? 4.057 5.845 -4.149 1.00 81.19 71 THR A N 1
ATOM 587 C CA . THR A 1 71 ? 4.574 4.610 -4.764 1.00 81.19 71 THR A CA 1
ATOM 588 C C . THR A 1 71 ? 4.066 4.446 -6.200 1.00 81.19 71 THR A C 1
ATOM 590 O O . THR A 1 71 ? 4.843 4.166 -7.116 1.00 81.19 71 THR A O 1
ATOM 593 N N . TRP A 1 72 ? 2.775 4.698 -6.422 1.00 80.38 72 TRP A N 1
ATOM 594 C CA . TRP A 1 72 ? 2.152 4.648 -7.745 1.00 80.38 72 TRP A CA 1
ATOM 595 C C . TRP A 1 72 ? 2.657 5.746 -8.684 1.00 80.38 72 TRP A C 1
ATOM 597 O O . TRP A 1 72 ? 2.930 5.479 -9.855 1.00 80.38 72 TRP A O 1
ATOM 607 N N . SER A 1 73 ? 2.840 6.963 -8.171 1.00 81.88 73 SER A N 1
ATOM 608 C CA . SER A 1 73 ? 3.377 8.087 -8.948 1.00 81.88 73 SER A CA 1
ATOM 609 C C . SER A 1 73 ? 4.825 7.841 -9.378 1.00 81.88 73 SER A C 1
ATOM 611 O O . SER A 1 73 ? 5.175 8.081 -10.533 1.00 81.88 73 SER A O 1
ATOM 613 N N . SER A 1 74 ? 5.651 7.303 -8.476 1.00 78.31 74 SER A N 1
ATOM 614 C CA . SER A 1 74 ? 7.043 6.934 -8.755 1.00 78.31 74 SER A CA 1
ATOM 615 C C . SER A 1 74 ? 7.132 5.855 -9.840 1.00 78.31 74 SER A C 1
ATOM 617 O O . SER A 1 74 ? 7.865 6.005 -10.818 1.00 78.31 74 SER A O 1
ATOM 619 N N . PHE A 1 75 ? 6.295 4.818 -9.752 1.00 77.50 75 PHE A N 1
ATOM 620 C CA . PHE A 1 75 ? 6.205 3.787 -10.789 1.00 77.50 75 PHE A CA 1
ATOM 621 C C . PHE A 1 75 ? 5.754 4.350 -12.144 1.00 77.50 75 PHE A C 1
ATOM 623 O O . PHE A 1 75 ? 6.340 4.028 -13.180 1.00 77.50 75 PHE A O 1
ATOM 630 N N . ALA A 1 76 ? 4.719 5.198 -12.158 1.00 78.06 76 ALA A N 1
ATOM 631 C CA . ALA A 1 76 ? 4.220 5.812 -13.386 1.00 78.06 76 ALA A CA 1
ATOM 632 C C . ALA A 1 76 ? 5.303 6.667 -14.061 1.00 78.06 76 ALA A C 1
ATOM 634 O O . ALA A 1 76 ? 5.461 6.621 -15.286 1.00 78.06 76 ALA A O 1
ATOM 635 N N . TYR A 1 77 ? 6.087 7.395 -13.260 1.00 78.75 77 TYR A N 1
ATOM 636 C CA . TYR A 1 77 ? 7.238 8.154 -13.732 1.00 78.75 77 TYR A CA 1
ATOM 637 C C . TYR A 1 77 ? 8.321 7.238 -14.318 1.00 78.75 77 TYR A C 1
ATOM 639 O O . TYR A 1 77 ? 8.775 7.470 -15.438 1.00 78.75 77 TYR A O 1
ATOM 647 N N . GLU A 1 78 ? 8.664 6.143 -13.635 1.00 74.19 78 GLU A N 1
ATOM 648 C CA . GLU A 1 78 ? 9.684 5.196 -14.100 1.00 74.19 78 GLU A CA 1
ATOM 649 C C . GLU A 1 78 ? 9.283 4.498 -15.416 1.00 74.19 78 GLU A C 1
ATOM 651 O O . GLU A 1 78 ? 10.120 4.281 -16.298 1.00 74.19 78 GLU A O 1
ATOM 656 N N . ILE A 1 79 ? 7.997 4.169 -15.598 1.00 72.75 79 ILE A N 1
ATOM 657 C CA . ILE A 1 79 ? 7.480 3.660 -16.879 1.00 72.75 79 ILE A CA 1
ATOM 658 C C . ILE A 1 79 ? 7.598 4.717 -17.975 1.00 72.75 79 ILE A C 1
ATOM 660 O O . ILE A 1 79 ? 8.016 4.393 -19.092 1.00 72.75 79 ILE A O 1
ATOM 664 N N . LYS A 1 80 ? 7.218 5.965 -17.682 1.00 73.62 80 LYS A N 1
ATOM 665 C CA . LYS A 1 80 ? 7.259 7.062 -18.655 1.00 73.62 80 LYS A CA 1
ATOM 666 C C . LYS A 1 80 ? 8.694 7.338 -19.108 1.00 73.62 80 LYS A C 1
ATOM 668 O O . LYS A 1 80 ? 8.938 7.448 -20.307 1.00 73.62 80 LYS A O 1
ATOM 673 N N . GLU A 1 81 ? 9.642 7.358 -18.176 1.00 73.75 81 GLU A N 1
ATOM 674 C CA . GLU A 1 81 ? 11.063 7.571 -18.455 1.00 73.75 81 GLU A CA 1
ATOM 675 C C . GLU A 1 81 ? 11.681 6.422 -19.270 1.00 73.75 81 GLU A C 1
ATOM 677 O O . GLU A 1 81 ? 12.414 6.663 -20.229 1.00 73.75 81 GLU A O 1
ATOM 682 N N . LYS A 1 82 ? 11.346 5.159 -18.958 1.00 65.56 82 LYS A N 1
ATOM 683 C CA . LYS A 1 82 ? 11.771 4.006 -19.777 1.00 65.56 82 LYS A CA 1
ATOM 684 C C . LYS A 1 82 ? 11.250 4.091 -21.205 1.00 65.56 82 LYS A C 1
ATOM 686 O O . LYS A 1 82 ? 11.982 3.759 -22.131 1.00 65.56 82 LYS A O 1
ATOM 691 N N . ARG A 1 83 ? 10.000 4.529 -21.384 1.00 58.06 83 ARG A N 1
ATOM 692 C CA . ARG A 1 83 ? 9.380 4.661 -22.708 1.00 58.06 83 ARG A CA 1
ATOM 693 C C . ARG A 1 83 ? 10.044 5.767 -23.537 1.00 58.06 83 ARG A C 1
ATOM 695 O O . ARG A 1 83 ? 10.178 5.609 -24.741 1.00 58.06 83 ARG A O 1
ATOM 702 N N . HIS A 1 84 ? 10.503 6.836 -22.887 1.00 56.84 84 HIS A N 1
ATOM 703 C CA . HIS A 1 84 ? 11.173 7.968 -23.532 1.00 56.84 84 HIS A CA 1
ATOM 704 C C . HIS A 1 84 ? 12.642 7.697 -23.910 1.00 56.84 84 HIS A C 1
ATOM 706 O O . HIS A 1 84 ? 13.194 8.424 -24.722 1.00 56.84 84 HIS A O 1
ATOM 712 N N . ARG A 1 85 ? 13.288 6.671 -23.332 1.00 54.41 85 ARG A N 1
ATOM 713 C CA . ARG A 1 85 ? 14.652 6.232 -23.704 1.00 54.41 85 ARG A CA 1
ATOM 714 C C . ARG A 1 85 ? 14.697 5.228 -24.867 1.00 54.41 85 ARG A C 1
ATOM 716 O O . ARG A 1 85 ? 15.784 4.851 -25.289 1.00 54.41 85 ARG A O 1
ATOM 723 N N . LEU A 1 86 ? 13.539 4.747 -25.324 1.00 54.00 86 LEU A N 1
ATOM 724 C CA . LEU A 1 86 ? 13.397 3.775 -26.419 1.00 54.00 86 LEU A CA 1
ATOM 725 C C . LEU A 1 86 ? 13.067 4.428 -27.776 1.00 54.00 86 LEU A C 1
ATOM 727 O O . LEU A 1 86 ? 13.013 3.714 -28.774 1.00 54.00 86 LEU A O 1
ATOM 731 N N . TYR A 1 87 ? 12.856 5.746 -27.797 1.00 44.22 87 TYR A N 1
ATOM 732 C CA . TYR A 1 87 ? 12.664 6.592 -28.979 1.00 44.22 87 TYR A CA 1
ATOM 733 C C . TYR A 1 87 ? 13.772 7.642 -29.026 1.00 44.22 87 TYR A C 1
ATOM 735 O O . TYR A 1 87 ? 14.150 8.029 -30.150 1.00 44.22 87 TYR A O 1
#